Protein AF-A0A942SDI9-F1 (afdb_monomer_lite)

Foldseek 3Di:
DDDDDDDDPPPPPDDDCPQVPADLQQKWFFAADWKWFQDPVRVVQCVVCVVVVVVVSNVVCVVVVRMDGADGGFIWGFPDADPVQQWTWIDTHPDRGTTIIHVVRIDGDD

Sequence (110 aa):
MKRTFIATCFAVLFANTAFAACPAENVAVTKPGFFGALNPEIYGEMDDALRNNNKPKLTSLITEKMVVEIPAGKKVCVVQAAFSWYRKQIEVPGLQVPYWVRDAALTEVR

Structure (mmCIF, N/CA/C/O backbone):
data_AF-A0A942SDI9-F1
#
_entry.id   AF-A0A942SDI9-F1
#
loop_
_atom_site.group_PDB
_atom_site.id
_atom_site.type_symbol
_atom_site.label_atom_id
_atom_site.label_alt_id
_atom_site.label_comp_id
_atom_site.label_asym_id
_atom_site.label_entity_id
_atom_site.label_seq_id
_atom_site.pdbx_PDB_ins_code
_atom_site.Cartn_x
_atom_site.Cartn_y
_atom_site.Cartn_z
_atom_site.occupancy
_atom_site.B_iso_or_equiv
_atom_site.auth_seq_id
_atom_site.auth_comp_id
_atom_site.auth_asym_id
_atom_site.auth_atom_id
_atom_site.pdbx_PDB_model_num
ATOM 1 N N . MET A 1 1 ? -12.864 41.581 -48.412 1.00 45.91 1 MET A N 1
ATOM 2 C CA . MET A 1 1 ? -13.597 40.289 -48.357 1.00 45.91 1 MET A CA 1
ATOM 3 C C . MET A 1 1 ? -12.627 39.168 -47.995 1.00 45.91 1 MET A C 1
ATOM 5 O O . MET A 1 1 ? -11.468 39.301 -48.358 1.00 45.91 1 MET A O 1
ATOM 9 N N . LYS A 1 2 ? -13.138 38.089 -47.364 1.00 38.03 2 LYS A N 1
ATOM 10 C CA . LYS A 1 2 ? -12.454 36.954 -46.677 1.00 38.03 2 LYS A CA 1
ATOM 11 C C . LYS A 1 2 ? -12.039 37.327 -45.243 1.00 38.03 2 LYS A C 1
ATOM 13 O O . LYS A 1 2 ? -11.050 38.016 -45.073 1.00 38.03 2 LYS A O 1
ATOM 18 N N . ARG A 1 3 ? -12.842 37.159 -44.181 1.00 42.78 3 ARG A N 1
ATOM 19 C CA . ARG A 1 3 ? -13.586 36.003 -43.619 1.00 42.78 3 ARG A CA 1
ATOM 20 C C . ARG A 1 3 ? -12.713 34.772 -43.345 1.00 42.78 3 ARG A C 1
ATOM 22 O O . ARG A 1 3 ? -12.140 34.221 -44.281 1.00 42.78 3 ARG A O 1
ATOM 29 N N . THR A 1 4 ? -12.850 34.298 -42.094 1.00 45.94 4 THR A N 1
ATOM 30 C CA . THR A 1 4 ? -12.580 32.943 -41.554 1.00 45.94 4 THR A CA 1
ATOM 31 C C . THR A 1 4 ? -11.091 32.602 -41.334 1.00 45.94 4 THR A C 1
ATOM 33 O O . THR A 1 4 ? -10.273 32.952 -42.166 1.00 45.94 4 THR A O 1
ATOM 36 N N . PHE A 1 5 ? -10.628 31.975 -40.243 1.00 44.25 5 PHE A N 1
ATOM 37 C CA . PHE A 1 5 ? -11.246 31.048 -39.284 1.00 44.25 5 PHE A CA 1
ATOM 38 C C . PHE A 1 5 ? -10.710 31.254 -37.852 1.00 44.25 5 PHE A C 1
ATOM 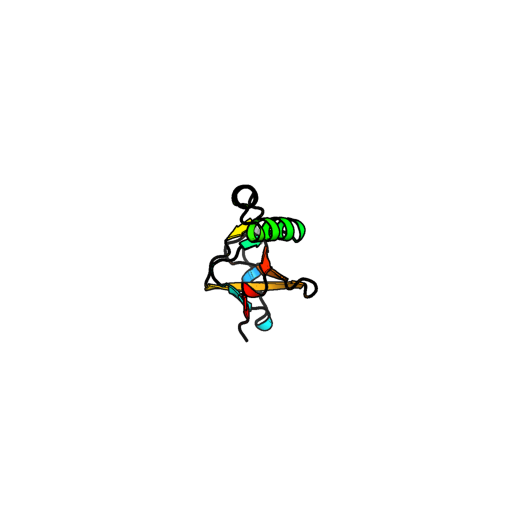40 O O . PHE A 1 5 ? -9.519 31.462 -37.641 1.00 44.25 5 PHE A O 1
ATOM 47 N N . ILE A 1 6 ? -11.614 31.121 -36.882 1.00 55.00 6 ILE A N 1
ATOM 48 C CA . ILE A 1 6 ? -11.334 30.825 -35.474 1.00 55.00 6 ILE A CA 1
ATOM 49 C C . ILE A 1 6 ? -10.765 29.402 -35.399 1.00 55.00 6 ILE A C 1
ATOM 51 O O . ILE A 1 6 ? -11.367 28.485 -35.955 1.00 55.00 6 ILE A O 1
ATOM 55 N N . ALA A 1 7 ? -9.661 29.209 -34.681 1.00 43.50 7 ALA A N 1
ATOM 56 C CA . ALA A 1 7 ? -9.232 27.892 -34.217 1.00 43.50 7 ALA A CA 1
ATOM 57 C C . ALA A 1 7 ? -8.842 27.991 -32.741 1.00 43.50 7 ALA A C 1
ATOM 59 O O . ALA A 1 7 ? -7.679 28.085 -32.359 1.00 43.50 7 ALA A O 1
ATOM 60 N N . THR A 1 8 ? -9.877 28.019 -31.909 1.00 52.88 8 THR A N 1
ATOM 61 C CA . THR A 1 8 ? -9.816 27.701 -30.489 1.00 52.88 8 THR A CA 1
ATOM 62 C C . THR A 1 8 ? -9.371 26.244 -30.359 1.00 52.88 8 THR A C 1
ATOM 64 O O . THR A 1 8 ? -10.159 25.339 -30.613 1.00 52.88 8 THR A O 1
ATOM 67 N N . CYS A 1 9 ? -8.130 25.992 -29.954 1.00 45.31 9 CYS A N 1
ATOM 68 C CA . CYS A 1 9 ? -7.741 24.687 -29.421 1.00 45.31 9 CYS A CA 1
ATOM 69 C C . CYS A 1 9 ? -7.529 24.828 -27.918 1.00 45.31 9 CYS A C 1
ATOM 71 O O . CYS A 1 9 ? -6.429 25.038 -27.417 1.00 45.31 9 CYS A O 1
ATOM 73 N N . PHE A 1 10 ? -8.653 24.735 -27.214 1.00 47.06 10 PHE A N 1
ATOM 74 C CA . PHE A 1 10 ? -8.732 24.485 -25.785 1.00 47.06 10 PHE A CA 1
ATOM 75 C C . PHE A 1 10 ? -8.270 23.035 -25.554 1.00 47.06 10 PHE A C 1
ATOM 77 O O . PHE A 1 10 ? -9.060 22.103 -25.669 1.00 47.06 10 PHE A O 1
ATOM 84 N N . ALA A 1 11 ? -6.979 22.818 -25.306 1.00 50.00 11 ALA A N 1
ATOM 85 C CA . ALA A 1 11 ? -6.458 21.511 -24.911 1.00 50.00 11 ALA A CA 1
ATOM 86 C C . ALA A 1 11 ? -6.274 21.481 -23.390 1.00 50.00 11 ALA A C 1
ATOM 88 O O . ALA A 1 11 ? -5.164 21.562 -22.873 1.00 50.00 11 ALA A O 1
ATOM 89 N N . VAL A 1 12 ? -7.387 21.379 -22.662 1.00 48.91 12 VAL A N 1
ATOM 90 C CA . VAL A 1 12 ? -7.368 20.955 -21.257 1.00 48.91 12 VAL A CA 1
ATOM 91 C C . VAL A 1 12 ? -7.369 19.426 -21.269 1.00 48.91 12 VAL A C 1
ATOM 93 O O . VAL A 1 12 ? -8.417 18.791 -21.225 1.00 48.91 12 VAL A O 1
ATOM 96 N N . LEU A 1 13 ? -6.183 18.830 -21.397 1.00 44.38 13 LEU A N 1
ATOM 97 C CA . LEU A 1 13 ? -5.960 17.399 -21.177 1.00 44.38 13 LEU A CA 1
ATOM 98 C C . LEU A 1 13 ? -5.537 17.196 -19.719 1.00 44.38 13 LEU A C 1
ATOM 100 O O . LEU A 1 13 ? -4.362 17.016 -19.420 1.00 44.38 13 LEU A O 1
ATOM 104 N N . PHE A 1 14 ? -6.500 17.242 -18.802 1.00 49.66 14 PHE A N 1
ATOM 105 C CA . PHE A 1 14 ? -6.305 16.776 -17.431 1.00 49.66 14 PHE A CA 1
ATOM 106 C C . PHE A 1 14 ? -7.250 15.609 -17.165 1.00 49.66 14 PHE A C 1
ATOM 108 O O . PHE A 1 14 ? -8.434 15.821 -16.924 1.00 49.66 14 PHE A O 1
ATOM 115 N N . ALA A 1 15 ? -6.711 14.390 -17.252 1.00 47.09 15 ALA A N 1
ATOM 116 C CA . ALA A 1 15 ? -6.978 13.247 -16.370 1.00 47.09 15 ALA A CA 1
ATOM 117 C C . ALA A 1 15 ? -6.411 11.965 -17.012 1.00 47.09 15 ALA A C 1
ATOM 119 O O . ALA A 1 15 ? -6.709 11.669 -18.165 1.00 47.09 15 ALA A O 1
ATOM 120 N N . ASN A 1 16 ? -5.656 11.185 -16.230 1.00 47.81 16 ASN A N 1
ATOM 121 C CA . ASN A 1 16 ? -5.223 9.796 -16.484 1.00 47.81 16 ASN A CA 1
ATOM 122 C C . ASN A 1 16 ? -3.879 9.532 -17.199 1.00 47.81 16 ASN A C 1
ATOM 124 O O . ASN A 1 16 ? -3.733 8.487 -17.828 1.00 47.81 16 ASN A O 1
ATOM 128 N N . THR A 1 17 ? -2.860 10.387 -17.063 1.00 47.62 17 THR A N 1
ATOM 129 C CA . THR A 1 17 ? -1.527 10.123 -17.660 1.00 47.62 17 THR A CA 1
ATOM 130 C C . THR A 1 17 ? -0.460 9.594 -16.703 1.00 47.62 17 THR A C 1
ATOM 132 O O . THR A 1 17 ? 0.607 9.212 -17.176 1.00 47.62 17 THR A O 1
ATOM 135 N N . ALA A 1 18 ? -0.711 9.514 -15.394 1.00 53.09 18 ALA A N 1
ATOM 136 C CA . ALA A 1 18 ? 0.364 9.241 -14.433 1.00 53.09 18 ALA A CA 1
ATOM 137 C C . ALA A 1 18 ? 1.045 7.868 -14.662 1.00 53.09 18 ALA A C 1
ATOM 139 O O . ALA A 1 18 ? 2.266 7.773 -14.759 1.00 53.09 18 ALA A O 1
ATOM 140 N N . PHE A 1 19 ? 0.262 6.821 -14.960 1.00 54.25 19 PHE A N 1
ATOM 141 C CA . PHE A 1 19 ? 0.819 5.494 -15.253 1.00 54.25 19 PHE A CA 1
ATOM 142 C C . PHE A 1 19 ? 1.563 5.401 -16.601 1.00 54.25 19 PHE A C 1
ATOM 144 O O . PHE A 1 19 ? 2.455 4.570 -16.756 1.00 54.25 19 PHE A O 1
ATOM 151 N N . ALA A 1 20 ? 1.221 6.242 -17.585 1.00 59.06 20 ALA A N 1
ATOM 152 C CA . ALA A 1 20 ? 1.809 6.183 -18.927 1.00 59.06 20 ALA A CA 1
ATOM 153 C C . ALA A 1 20 ? 3.266 6.685 -18.979 1.00 59.06 20 ALA A C 1
ATOM 155 O O . ALA A 1 20 ? 3.960 6.421 -19.956 1.00 59.06 20 ALA A O 1
ATOM 156 N N . ALA A 1 21 ? 3.727 7.384 -17.938 1.00 72.06 21 ALA A N 1
ATOM 157 C CA . ALA A 1 21 ? 5.068 7.961 -17.857 1.00 72.06 21 ALA A CA 1
ATOM 158 C C . ALA A 1 21 ? 6.008 7.215 -16.892 1.00 72.06 21 ALA A C 1
ATOM 160 O O . ALA A 1 21 ? 7.095 7.714 -16.610 1.00 72.06 21 ALA A O 1
ATOM 161 N N . CYS A 1 22 ? 5.616 6.047 -16.368 1.00 83.06 22 CYS A N 1
ATOM 162 C CA . CYS A 1 22 ? 6.435 5.338 -15.389 1.00 83.06 22 CYS A CA 1
ATOM 163 C C . CYS A 1 22 ? 7.743 4.808 -16.009 1.00 83.06 22 CYS A C 1
ATOM 165 O O . CYS A 1 22 ? 7.667 3.990 -16.933 1.00 83.06 22 CYS A O 1
ATOM 167 N N . PRO A 1 23 ? 8.929 5.208 -15.506 1.00 84.56 23 PRO A N 1
ATOM 168 C CA . PRO A 1 23 ? 10.198 4.616 -15.925 1.00 84.56 23 PRO A CA 1
ATOM 169 C C . PRO A 1 23 ? 10.191 3.103 -15.696 1.00 84.56 23 PRO A C 1
ATOM 171 O O . PRO A 1 23 ? 9.630 2.636 -14.701 1.00 84.56 23 PRO A O 1
ATOM 174 N N . ALA A 1 24 ? 10.796 2.330 -16.602 1.00 81.44 24 ALA A N 1
ATOM 175 C CA . ALA A 1 24 ? 10.750 0.866 -16.557 1.00 81.44 24 ALA A CA 1
ATOM 176 C C . ALA A 1 24 ? 11.299 0.310 -15.230 1.00 81.44 24 ALA A C 1
ATOM 178 O O . ALA A 1 24 ? 10.735 -0.629 -14.675 1.00 81.44 24 ALA A O 1
ATOM 179 N N . GLU A 1 25 ? 12.331 0.953 -14.683 1.00 84.25 25 GLU A N 1
ATOM 180 C CA . GLU A 1 25 ? 12.959 0.643 -13.397 1.00 84.25 25 GLU A CA 1
ATOM 181 C C . GLU A 1 25 ? 12.061 0.901 -12.174 1.00 84.25 25 GLU A C 1
ATOM 183 O O . GLU A 1 25 ? 12.324 0.378 -11.091 1.00 84.25 25 GLU A O 1
ATOM 188 N N . ASN A 1 26 ? 10.984 1.672 -12.343 1.00 88.94 26 ASN A N 1
ATOM 189 C CA . ASN A 1 26 ? 10.036 2.031 -11.289 1.00 88.94 26 ASN A CA 1
ATOM 190 C C . ASN A 1 26 ? 8.717 1.253 -11.393 1.00 88.94 26 ASN A C 1
ATOM 192 O O . ASN A 1 26 ? 7.785 1.505 -10.626 1.00 88.94 26 ASN A O 1
ATOM 196 N N . VAL A 1 27 ? 8.612 0.298 -12.318 1.00 91.19 27 VAL A N 1
ATOM 197 C CA . VAL A 1 27 ? 7.423 -0.544 -12.452 1.00 91.19 27 VAL A CA 1
ATOM 198 C C . VAL A 1 27 ? 7.472 -1.690 -11.442 1.00 91.19 27 VAL A C 1
ATOM 200 O O . VAL A 1 27 ? 8.429 -2.461 -11.362 1.00 91.19 27 VAL A O 1
ATOM 203 N N . ALA A 1 28 ? 6.383 -1.857 -10.696 1.00 93.25 28 ALA A N 1
ATOM 204 C CA . ALA A 1 28 ? 6.188 -2.990 -9.801 1.00 93.25 28 ALA A CA 1
ATOM 205 C C . ALA A 1 28 ? 4.827 -3.651 -10.031 1.00 93.25 28 ALA A C 1
ATOM 207 O O . ALA A 1 28 ? 3.927 -3.069 -10.632 1.00 93.25 28 ALA A O 1
ATOM 208 N N . VAL A 1 29 ? 4.664 -4.877 -9.541 1.00 93.50 29 VAL A N 1
ATOM 209 C CA . VAL A 1 29 ? 3.386 -5.594 -9.516 1.00 93.50 29 VAL A CA 1
ATOM 210 C C . VAL A 1 29 ? 2.922 -5.752 -8.076 1.00 93.50 29 VAL A C 1
ATOM 212 O O . VAL A 1 29 ? 3.689 -6.178 -7.214 1.00 93.50 29 VAL A O 1
ATOM 215 N N . THR A 1 30 ? 1.665 -5.422 -7.809 1.00 93.88 30 THR A N 1
ATOM 216 C CA . THR A 1 30 ? 1.064 -5.529 -6.476 1.00 93.88 30 THR A CA 1
ATOM 217 C C . THR A 1 30 ? 0.788 -6.979 -6.081 1.00 93.88 30 THR A C 1
ATOM 219 O O . THR A 1 30 ? 0.333 -7.799 -6.885 1.00 93.88 30 THR A O 1
ATOM 222 N N . LYS A 1 31 ? 1.024 -7.299 -4.808 1.00 94.19 31 LYS A N 1
ATOM 223 C CA . LYS A 1 31 ? 0.682 -8.579 -4.178 1.00 94.19 31 LYS A CA 1
ATOM 224 C C . LYS A 1 31 ? -0.675 -8.493 -3.465 1.00 94.19 31 LYS A C 1
ATOM 226 O O . LYS A 1 31 ? -1.076 -7.402 -3.063 1.00 94.19 31 LYS A O 1
ATOM 231 N N . PRO A 1 32 ? -1.384 -9.621 -3.293 1.00 93.06 32 PRO A N 1
ATOM 232 C CA . PRO A 1 32 ? -2.657 -9.644 -2.574 1.00 93.06 32 PRO A CA 1
ATOM 233 C C . PRO A 1 32 ? -2.492 -9.397 -1.070 1.00 93.06 32 PRO A C 1
ATOM 235 O O . PRO A 1 32 ? -1.443 -9.691 -0.500 1.00 93.06 32 PRO A O 1
ATOM 238 N N . GLY A 1 33 ? -3.565 -8.921 -0.431 1.00 91.50 33 GLY A N 1
ATOM 239 C CA . GLY A 1 33 ? -3.661 -8.811 1.029 1.00 91.50 33 GLY A CA 1
ATOM 240 C C . GLY A 1 33 ? -2.987 -7.578 1.631 1.00 91.50 33 GLY A C 1
ATOM 241 O O . GLY A 1 33 ? -2.671 -7.580 2.820 1.00 91.50 33 GLY A O 1
ATOM 242 N N . PHE A 1 34 ? -2.751 -6.537 0.830 1.00 92.88 34 PHE A N 1
ATOM 243 C CA . PHE A 1 34 ? -2.129 -5.301 1.290 1.00 92.88 34 PHE A CA 1
ATOM 244 C C . PHE A 1 34 ? -3.059 -4.102 1.151 1.00 92.88 34 PHE A C 1
ATOM 246 O O . PHE A 1 34 ? -3.834 -3.981 0.204 1.00 92.88 34 PHE A O 1
ATOM 253 N N . PHE A 1 35 ? -2.906 -3.185 2.098 1.00 94.50 35 PHE A N 1
ATOM 254 C CA . PHE A 1 35 ? -3.560 -1.890 2.103 1.00 94.50 35 PHE A CA 1
ATOM 255 C C . PHE A 1 35 ? -2.550 -0.792 1.772 1.00 94.50 35 PHE A C 1
ATOM 257 O O . PHE A 1 35 ? -1.355 -0.921 2.059 1.00 94.50 35 PHE A O 1
ATOM 264 N N . GLY A 1 36 ? -3.045 0.282 1.169 1.00 94.88 36 GLY A N 1
ATOM 265 C CA . GLY A 1 36 ? -2.312 1.516 0.950 1.00 94.88 36 GLY A CA 1
ATOM 266 C C . GLY A 1 36 ? -2.964 2.677 1.685 1.00 94.88 36 GLY A C 1
ATOM 267 O O . GLY A 1 36 ? -4.187 2.740 1.789 1.00 94.88 36 GLY A O 1
ATOM 268 N N . ALA A 1 37 ? -2.146 3.605 2.169 1.00 96.12 37 ALA A N 1
ATOM 269 C CA . ALA A 1 37 ? -2.575 4.788 2.911 1.00 96.12 37 ALA A CA 1
ATOM 270 C C . ALA A 1 37 ? -2.257 6.080 2.146 1.00 96.12 37 ALA A C 1
ATOM 272 O O . ALA A 1 37 ? -1.252 6.151 1.442 1.00 96.12 37 ALA A O 1
ATOM 273 N N . LEU A 1 38 ? -3.082 7.118 2.293 1.00 94.38 38 LEU A N 1
ATOM 274 C CA . LEU A 1 38 ? -2.898 8.387 1.571 1.00 94.38 38 LEU A CA 1
ATOM 275 C C . LEU A 1 38 ? -1.599 9.125 1.924 1.00 94.38 38 LEU A C 1
ATOM 277 O O . LEU A 1 38 ? -1.045 9.848 1.097 1.00 94.38 38 LEU A O 1
ATOM 281 N N . ASN A 1 39 ? -1.113 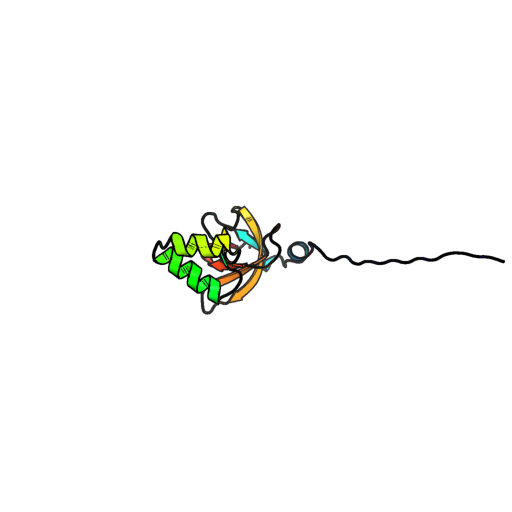8.975 3.154 1.00 92.56 39 ASN A N 1
ATOM 282 C CA . ASN A 1 39 ? 0.069 9.673 3.646 1.00 92.56 39 ASN A CA 1
ATOM 283 C C . ASN A 1 39 ? 0.769 8.857 4.760 1.00 92.56 39 ASN A C 1
ATOM 285 O O . ASN A 1 39 ? 0.221 7.844 5.208 1.00 92.56 39 ASN A O 1
ATOM 289 N N . PRO A 1 40 ? 1.970 9.270 5.209 1.00 90.19 40 PRO A N 1
ATOM 290 C CA . PRO A 1 40 ? 2.725 8.559 6.245 1.00 90.19 40 PRO A CA 1
ATOM 291 C C . PRO A 1 40 ? 2.034 8.448 7.611 1.00 90.19 40 PRO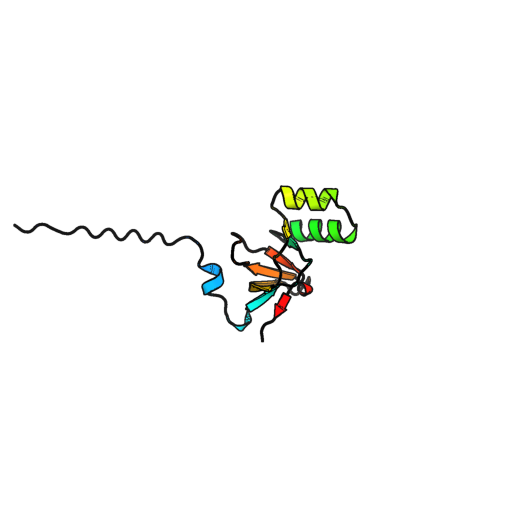 A C 1
ATOM 293 O O . PRO A 1 40 ? 2.185 7.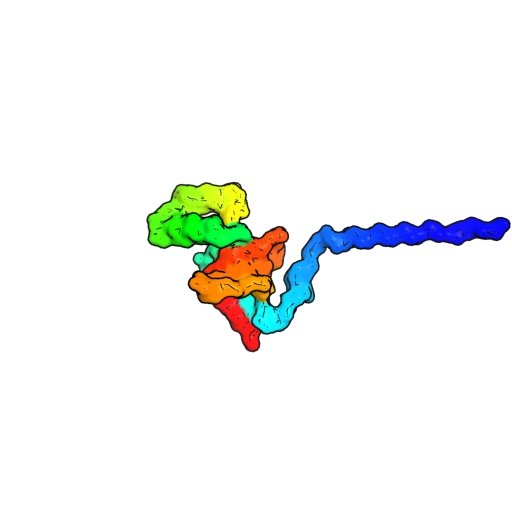429 8.280 1.00 90.19 40 PRO A O 1
ATOM 296 N N . GLU A 1 41 ? 1.276 9.464 8.023 1.00 92.81 41 GLU A N 1
ATOM 297 C CA . GLU A 1 41 ? 0.556 9.475 9.305 1.00 92.81 41 GLU A CA 1
ATOM 298 C C . GLU A 1 41 ? -0.556 8.419 9.307 1.00 92.81 41 GLU A C 1
ATOM 300 O O . GLU A 1 41 ? -0.572 7.523 10.151 1.00 92.81 41 GLU A O 1
ATOM 305 N N . ILE A 1 42 ? -1.397 8.430 8.269 1.00 95.81 42 ILE A N 1
ATOM 306 C CA . ILE A 1 42 ? -2.440 7.423 8.057 1.00 95.81 42 ILE A CA 1
ATOM 307 C C . ILE A 1 42 ? -1.839 6.030 7.878 1.00 95.81 42 ILE A C 1
ATOM 309 O O . ILE A 1 42 ? -2.416 5.048 8.343 1.00 95.81 42 ILE A O 1
ATOM 313 N N . TYR A 1 43 ? -0.673 5.919 7.231 1.00 94.62 43 TYR A N 1
ATOM 314 C CA . TYR A 1 43 ? 0.034 4.645 7.145 1.00 94.62 43 TYR A CA 1
ATOM 315 C C . TYR A 1 43 ? 0.342 4.105 8.547 1.00 94.62 43 TYR A C 1
ATOM 317 O O . TYR A 1 43 ? 0.119 2.921 8.799 1.00 94.62 43 TYR A O 1
ATOM 325 N N . GLY A 1 44 ? 0.836 4.955 9.453 1.00 94.12 44 GLY A N 1
ATOM 326 C CA . GLY A 1 44 ? 1.100 4.590 10.845 1.00 94.12 44 GLY A CA 1
ATOM 327 C C . GLY A 1 44 ? -0.154 4.078 11.550 1.00 94.12 44 GLY A C 1
ATOM 328 O O . GLY A 1 44 ? -0.143 2.977 12.096 1.00 94.12 44 GLY A O 1
ATOM 329 N N . GLU A 1 45 ? -1.261 4.817 11.456 1.00 96.50 45 GLU A N 1
ATOM 330 C CA . GLU A 1 45 ? -2.541 4.402 12.044 1.00 96.50 45 GLU A CA 1
ATOM 331 C C . GLU A 1 45 ? -3.066 3.079 11.469 1.00 96.50 45 GLU A C 1
ATOM 333 O O . GLU A 1 45 ? -3.575 2.230 12.203 1.00 96.50 45 GLU A O 1
ATOM 338 N N . MET A 1 46 ? -2.932 2.889 10.156 1.00 96.44 46 MET A N 1
ATOM 339 C CA . MET A 1 46 ? -3.318 1.667 9.457 1.00 96.44 46 MET A CA 1
ATOM 340 C C . MET A 1 46 ? -2.456 0.473 9.883 1.00 96.44 46 MET A C 1
ATOM 342 O O . MET A 1 46 ? -2.995 -0.593 10.177 1.00 96.44 46 MET A O 1
ATOM 346 N N . ASP A 1 47 ? -1.129 0.624 9.911 1.00 94.19 47 ASP A N 1
ATOM 347 C CA . ASP A 1 47 ? -0.197 -0.443 10.295 1.00 94.19 47 ASP A CA 1
ATOM 348 C C . ASP A 1 47 ? -0.410 -0.847 11.759 1.00 94.19 47 ASP A C 1
ATOM 350 O O . ASP A 1 47 ? -0.451 -2.038 12.069 1.00 94.19 47 ASP A O 1
ATOM 354 N N . ASP A 1 48 ? -0.659 0.125 12.639 1.00 96.00 48 ASP A N 1
ATOM 355 C CA . ASP A 1 48 ? -1.022 -0.115 14.034 1.00 96.00 48 ASP A CA 1
ATOM 356 C C . ASP A 1 48 ? -2.375 -0.823 14.165 1.00 96.00 48 ASP A C 1
ATOM 358 O O . ASP A 1 48 ? -2.507 -1.760 14.959 1.00 96.00 48 ASP A O 1
ATOM 362 N N . ALA A 1 49 ? -3.377 -0.436 13.370 1.00 96.94 49 ALA A N 1
ATOM 363 C CA . ALA A 1 49 ? -4.669 -1.114 13.355 1.00 96.94 49 ALA A CA 1
ATOM 364 C C . ALA A 1 49 ? -4.541 -2.573 12.884 1.00 96.94 49 ALA A C 1
ATOM 366 O O . ALA A 1 49 ? -5.118 -3.468 13.503 1.00 96.94 49 ALA A O 1
ATOM 367 N N . LEU A 1 50 ? -3.748 -2.831 11.840 1.00 94.62 50 LEU A N 1
ATOM 368 C CA . LEU A 1 50 ? -3.474 -4.178 11.331 1.00 94.62 50 LEU A CA 1
ATOM 369 C C . LEU A 1 50 ? -2.707 -5.025 12.355 1.00 94.62 50 LEU A C 1
ATOM 371 O O . LEU A 1 50 ? -3.108 -6.154 12.638 1.00 94.62 50 LEU A O 1
ATOM 375 N N . ARG A 1 51 ? -1.639 -4.479 12.952 1.00 95.06 51 ARG A N 1
ATOM 376 C CA . ARG A 1 51 ? -0.788 -5.180 13.930 1.00 95.06 51 ARG A CA 1
ATOM 377 C C . ARG A 1 51 ? -1.553 -5.569 15.193 1.00 95.06 51 ARG A C 1
ATOM 379 O O . ARG A 1 51 ? -1.332 -6.651 15.726 1.00 95.06 51 ARG A O 1
ATOM 386 N N . ASN A 1 52 ? -2.470 -4.713 15.639 1.00 97.19 52 ASN A N 1
ATOM 387 C CA . ASN A 1 52 ? -3.289 -4.945 16.828 1.00 97.19 52 ASN A CA 1
ATOM 388 C C . ASN A 1 52 ? -4.642 -5.613 16.520 1.00 97.19 52 ASN A C 1
ATOM 390 O O . ASN A 1 52 ? -5.475 -5.732 17.417 1.00 97.19 52 ASN A O 1
ATOM 394 N N . ASN A 1 53 ? -4.895 -6.021 15.267 1.00 96.31 53 ASN A N 1
ATOM 395 C CA . ASN A 1 53 ? -6.180 -6.572 14.813 1.00 96.31 53 ASN A CA 1
ATOM 396 C C . ASN A 1 53 ? -7.392 -5.681 15.186 1.00 96.31 53 ASN A C 1
ATOM 398 O O . ASN A 1 53 ? -8.490 -6.160 15.481 1.00 96.31 53 ASN A O 1
ATOM 402 N N . ASN A 1 54 ? -7.195 -4.360 15.182 1.00 97.81 54 ASN A N 1
ATOM 403 C CA . ASN A 1 54 ? -8.215 -3.369 15.503 1.00 97.81 54 ASN A CA 1
ATOM 404 C C . ASN A 1 54 ? -9.099 -3.108 14.275 1.00 97.81 54 ASN A C 1
ATOM 406 O O . ASN A 1 54 ? -8.960 -2.107 13.567 1.00 97.81 54 ASN A O 1
ATOM 410 N N . LYS A 1 55 ? -10.023 -4.042 14.024 1.00 96.00 55 LYS A N 1
ATOM 411 C CA . LYS A 1 55 ? -10.970 -3.965 12.902 1.00 96.00 55 LYS A CA 1
ATOM 412 C C . LYS A 1 55 ? -11.782 -2.662 12.884 1.00 96.00 55 LYS A C 1
ATOM 414 O O . LYS A 1 55 ? -11.864 -2.077 11.810 1.00 96.00 55 LYS A O 1
ATOM 419 N N . PRO A 1 56 ? -12.340 -2.159 14.009 1.00 97.81 56 PRO A N 1
ATOM 420 C CA . PRO A 1 56 ? -13.080 -0.895 14.001 1.00 97.81 56 PRO A CA 1
ATOM 421 C C . PRO A 1 56 ? -12.262 0.282 13.465 1.00 97.81 56 PRO A C 1
ATOM 423 O O . PRO A 1 56 ? -12.746 1.024 12.611 1.00 97.81 56 PRO A O 1
ATOM 426 N N . LYS A 1 57 ? -11.005 0.423 13.909 1.00 97.12 57 LYS A N 1
ATOM 427 C CA . LYS A 1 57 ? -10.130 1.507 13.447 1.00 97.12 57 LYS A CA 1
ATOM 428 C C . LYS A 1 57 ? -9.810 1.374 11.959 1.00 97.12 57 LYS A C 1
ATOM 430 O O . LYS A 1 57 ? -9.939 2.355 11.232 1.00 97.12 57 LYS A O 1
ATOM 435 N N . LEU A 1 58 ? -9.461 0.171 11.496 1.00 96.56 58 LEU A N 1
ATOM 436 C CA . LEU A 1 58 ? -9.186 -0.076 10.078 1.00 96.56 58 LEU A CA 1
ATOM 437 C C . LEU A 1 58 ? -10.410 0.233 9.199 1.00 96.56 58 LEU A C 1
ATOM 439 O O . LEU A 1 58 ? -10.278 0.904 8.179 1.00 96.56 58 LEU A O 1
ATOM 443 N N . THR A 1 59 ? -11.606 -0.194 9.614 1.00 96.88 59 THR A N 1
ATOM 444 C CA . THR A 1 59 ? -12.855 0.096 8.896 1.00 96.88 59 THR A CA 1
ATOM 445 C C . THR A 1 59 ? -13.151 1.596 8.838 1.00 96.88 59 THR A C 1
ATOM 447 O O . THR A 1 59 ? -13.595 2.071 7.793 1.00 96.88 59 THR A O 1
ATOM 450 N N . SER A 1 60 ? -12.881 2.353 9.911 1.00 97.81 60 SER A N 1
ATOM 451 C CA . SER A 1 60 ? -13.022 3.821 9.916 1.00 97.81 60 SER A CA 1
ATOM 452 C C . SER A 1 60 ? -12.135 4.455 8.847 1.00 97.81 60 SER A C 1
ATOM 454 O O . SER A 1 60 ? -12.634 5.155 7.971 1.00 97.81 60 SER A O 1
ATOM 456 N N . LEU A 1 61 ? -10.845 4.100 8.833 1.00 97.44 61 LEU A N 1
ATOM 457 C CA . LEU A 1 61 ? -9.875 4.626 7.868 1.00 97.44 61 LEU A CA 1
ATOM 458 C C . LEU A 1 61 ? -10.259 4.313 6.411 1.00 97.44 61 LEU A C 1
ATOM 460 O O . LEU A 1 61 ? -10.077 5.150 5.526 1.00 97.44 61 LEU A O 1
ATOM 464 N N . ILE A 1 62 ? -10.811 3.122 6.154 1.00 95.75 62 ILE A N 1
ATOM 465 C CA . ILE A 1 62 ? -11.308 2.734 4.824 1.00 95.75 62 ILE A CA 1
ATOM 466 C C . ILE A 1 62 ? -12.562 3.535 4.452 1.00 95.75 62 ILE A C 1
ATOM 468 O O . ILE A 1 62 ? -12.672 4.0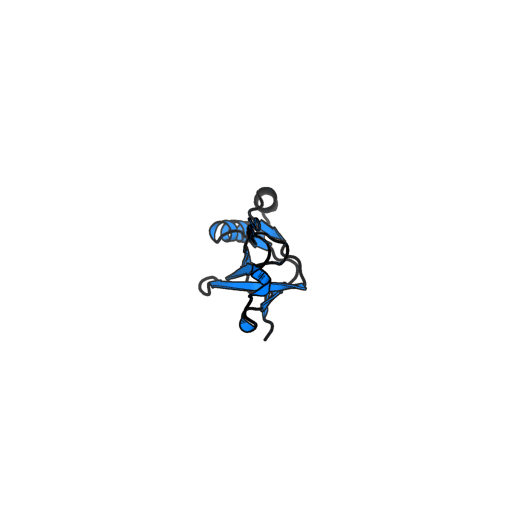36 3.334 1.00 95.75 62 ILE A O 1
ATOM 472 N N . THR A 1 63 ? -13.502 3.692 5.386 1.00 96.81 63 THR A N 1
ATOM 473 C CA . THR A 1 63 ? -14.759 4.434 5.169 1.00 96.81 63 THR A CA 1
ATOM 474 C C . THR A 1 63 ? -14.491 5.910 4.881 1.00 96.81 63 THR A C 1
ATOM 476 O O . THR A 1 63 ? -15.106 6.500 3.993 1.00 96.81 63 THR A O 1
ATOM 479 N N . GLU A 1 64 ? -13.512 6.486 5.573 1.00 96.31 64 GLU A N 1
ATOM 480 C CA . GLU A 1 64 ? -13.024 7.851 5.370 1.00 96.31 64 GLU A CA 1
ATOM 481 C C . GLU A 1 64 ? -12.161 7.998 4.103 1.00 96.31 64 GLU A C 1
ATOM 483 O O . GLU A 1 64 ? -11.698 9.094 3.792 1.00 96.31 64 GLU A O 1
ATOM 488 N N . LYS A 1 65 ? -11.966 6.912 3.338 1.00 94.44 65 LYS A N 1
ATOM 489 C CA . LYS A 1 65 ? -11.160 6.850 2.105 1.00 94.44 65 LYS A CA 1
ATOM 490 C C . LYS A 1 65 ? -9.686 7.207 2.310 1.00 94.44 65 LYS A C 1
ATOM 492 O O . LYS A 1 65 ? -8.988 7.531 1.350 1.00 94.44 65 LYS A O 1
ATOM 497 N N . MET A 1 66 ? -9.205 7.124 3.548 1.00 95.62 66 MET A N 1
ATOM 498 C CA . MET A 1 66 ? -7.807 7.360 3.906 1.00 95.62 66 MET A CA 1
ATOM 499 C C . MET A 1 66 ? -6.932 6.133 3.637 1.00 95.62 66 MET A C 1
ATOM 501 O O . MET A 1 66 ? -5.738 6.253 3.354 1.00 95.62 66 MET A O 1
ATOM 505 N N . VAL A 1 67 ? -7.542 4.951 3.699 1.00 95.88 67 VAL A N 1
ATOM 506 C CA . VAL A 1 67 ? -6.924 3.661 3.402 1.00 95.88 67 VAL A CA 1
ATOM 507 C C . VAL A 1 67 ? -7.713 2.963 2.304 1.00 95.88 67 VAL A C 1
ATOM 509 O O . VAL A 1 67 ? -8.939 3.050 2.252 1.00 95.88 67 VAL A O 1
ATOM 512 N N . VAL A 1 68 ? -7.015 2.248 1.430 1.00 95.12 68 VAL A N 1
ATOM 513 C CA . VAL A 1 68 ? -7.623 1.452 0.364 1.00 95.12 68 VAL A CA 1
ATOM 514 C C . VAL A 1 68 ? -6.962 0.084 0.287 1.00 95.12 68 VAL A C 1
ATOM 516 O O . VAL A 1 68 ? -5.758 -0.051 0.504 1.00 95.12 68 VAL A O 1
ATOM 519 N N . GLU A 1 69 ? -7.741 -0.944 -0.030 1.00 93.81 69 GLU A N 1
ATOM 520 C CA . GLU A 1 69 ? -7.176 -2.236 -0.406 1.00 93.81 69 GLU A CA 1
ATOM 521 C C . GLU A 1 69 ? -6.544 -2.126 -1.797 1.00 93.81 69 GLU A C 1
ATOM 523 O O . GLU A 1 69 ? -7.164 -1.636 -2.743 1.00 93.81 69 GLU A O 1
ATOM 528 N N . ILE A 1 70 ? -5.294 -2.566 -1.927 1.00 93.56 70 ILE A N 1
ATOM 529 C CA . ILE A 1 70 ? -4.562 -2.478 -3.186 1.00 93.56 70 ILE A CA 1
ATOM 530 C C . ILE A 1 70 ? -4.882 -3.719 -4.024 1.00 93.56 70 ILE A C 1
ATOM 532 O O . ILE A 1 70 ? -4.561 -4.834 -3.602 1.00 93.56 70 ILE A O 1
ATOM 536 N N . PRO A 1 71 ? -5.475 -3.571 -5.226 1.00 91.12 71 PRO A N 1
ATOM 537 C CA . PRO A 1 71 ? -5.816 -4.718 -6.054 1.00 91.12 71 PRO A CA 1
ATOM 538 C C . PRO A 1 71 ? -4.559 -5.497 -6.439 1.00 91.12 71 PRO A C 1
ATOM 540 O O . PRO A 1 71 ? -3.587 -4.904 -6.908 1.00 91.12 71 PRO A O 1
ATOM 543 N N . ALA A 1 72 ? -4.586 -6.818 -6.281 1.00 93.50 72 ALA A N 1
ATOM 544 C CA . ALA A 1 72 ? -3.466 -7.694 -6.615 1.00 93.50 72 ALA A CA 1
ATOM 545 C C . ALA A 1 72 ? -3.229 -7.801 -8.132 1.00 93.50 72 ALA A C 1
ATOM 547 O O . ALA A 1 72 ? -4.155 -7.667 -8.936 1.00 93.50 72 ALA A O 1
ATOM 548 N N . GLY A 1 73 ? -1.988 -8.094 -8.528 1.00 91.88 73 GLY A N 1
ATOM 549 C CA . GLY A 1 73 ? -1.621 -8.352 -9.923 1.00 91.88 73 GLY A CA 1
ATOM 550 C C . GLY A 1 73 ? -1.671 -7.117 -10.825 1.00 91.88 73 GLY A C 1
ATOM 551 O O . GLY A 1 73 ? -1.619 -7.243 -12.049 1.00 91.88 73 GLY A O 1
ATOM 552 N N . LYS A 1 74 ? -1.781 -5.915 -10.251 1.00 90.75 74 LYS A N 1
ATOM 553 C CA . LYS A 1 74 ? -1.746 -4.665 -11.006 1.00 90.75 74 LYS A CA 1
ATOM 554 C C . LYS A 1 74 ? -0.310 -4.204 -11.151 1.00 90.75 74 LYS A C 1
ATOM 556 O O . LYS A 1 74 ? 0.434 -4.157 -10.175 1.00 90.75 74 LYS A O 1
ATOM 561 N N . LYS A 1 75 ? 0.063 -3.835 -12.377 1.00 91.31 75 LYS A N 1
ATOM 562 C CA . LYS A 1 75 ? 1.271 -3.045 -12.597 1.00 91.31 75 LYS A CA 1
ATOM 563 C C . LYS A 1 75 ? 1.022 -1.649 -12.030 1.00 91.31 75 LYS A C 1
ATOM 565 O O . LYS A 1 75 ? -0.007 -1.047 -12.331 1.00 91.31 75 LYS A O 1
ATOM 570 N N . VAL A 1 76 ? 1.937 -1.178 -11.200 1.00 91.50 76 VAL A N 1
ATOM 571 C CA . VAL A 1 76 ? 1.893 0.114 -10.509 1.00 91.50 76 VAL A CA 1
ATOM 572 C C . VAL A 1 76 ? 3.212 0.839 -10.721 1.00 91.50 76 VAL A C 1
ATOM 574 O O . VAL A 1 76 ? 4.238 0.196 -10.958 1.00 91.50 76 VAL A O 1
ATOM 577 N N . CYS A 1 77 ? 3.174 2.166 -10.652 1.00 91.62 77 CYS A N 1
ATOM 578 C CA . CYS A 1 77 ? 4.386 2.969 -10.704 1.00 91.62 77 CYS A CA 1
ATOM 579 C C . CYS A 1 77 ? 4.853 3.303 -9.293 1.00 91.62 77 CYS A C 1
ATOM 581 O O . CYS A 1 77 ? 4.061 3.801 -8.497 1.00 91.62 77 CYS A O 1
ATOM 583 N N . VAL A 1 78 ? 6.119 3.048 -8.978 1.00 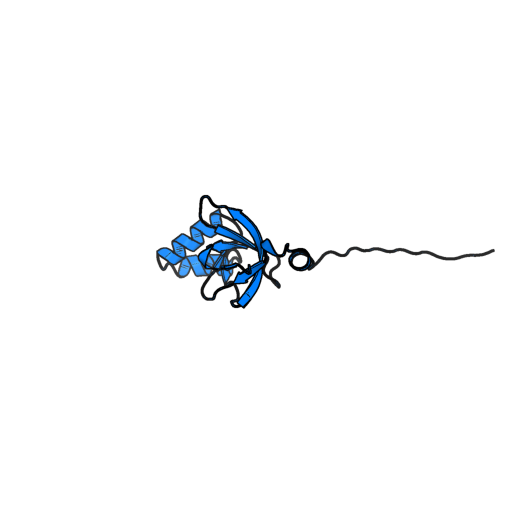91.38 78 VAL A N 1
ATOM 584 C CA . VAL A 1 78 ? 6.752 3.512 -7.743 1.00 91.38 78 VAL A CA 1
ATOM 585 C C . VAL A 1 78 ? 7.203 4.954 -7.957 1.00 91.38 78 VAL A C 1
ATOM 587 O O . VAL A 1 78 ? 8.130 5.215 -8.715 1.00 91.38 78 VAL A O 1
ATOM 590 N N . VAL A 1 79 ? 6.536 5.893 -7.288 1.00 89.25 79 VAL A N 1
ATOM 591 C CA . VAL A 1 79 ? 6.803 7.336 -7.429 1.00 89.25 79 VAL A CA 1
ATOM 592 C C . VAL A 1 79 ? 7.858 7.796 -6.433 1.00 89.25 79 VAL A C 1
ATOM 594 O O . VAL A 1 79 ? 8.705 8.632 -6.737 1.00 89.25 79 VAL A O 1
ATOM 597 N N . GLN A 1 80 ? 7.818 7.229 -5.229 1.00 83.69 80 GLN A N 1
ATOM 598 C CA . GLN A 1 80 ? 8.748 7.558 -4.163 1.00 83.69 80 GLN A CA 1
ATOM 599 C C . GLN A 1 80 ? 9.107 6.299 -3.384 1.00 83.69 80 GLN A C 1
ATOM 601 O O . GLN A 1 80 ? 8.243 5.492 -3.042 1.00 83.69 80 GLN A O 1
ATOM 606 N N . ALA A 1 81 ? 10.387 6.154 -3.063 1.00 79.81 81 ALA A N 1
ATOM 607 C CA . ALA A 1 81 ? 10.862 5.172 -2.105 1.00 79.81 81 ALA A CA 1
ATOM 608 C C . ALA A 1 81 ? 11.357 5.911 -0.868 1.00 79.81 81 ALA A C 1
ATOM 610 O O . ALA A 1 81 ? 12.169 6.833 -0.963 1.00 79.81 81 ALA A O 1
ATOM 611 N N . ALA A 1 82 ? 10.868 5.509 0.296 1.00 79.25 82 ALA A N 1
ATOM 612 C CA . ALA A 1 82 ? 11.307 6.070 1.553 1.00 79.25 82 ALA A CA 1
ATOM 613 C C . ALA A 1 82 ? 11.940 4.955 2.390 1.00 79.25 82 ALA A C 1
ATOM 615 O O . ALA A 1 82 ? 11.313 4.255 3.188 1.00 79.25 82 ALA A O 1
ATOM 616 N N . PHE A 1 83 ? 13.236 4.778 2.137 1.00 65.00 83 PHE A N 1
ATOM 617 C CA . PHE A 1 83 ? 14.031 3.649 2.616 1.00 65.00 83 PHE A CA 1
ATOM 618 C C . PHE A 1 83 ? 14.165 3.586 4.141 1.00 65.00 83 PHE A C 1
ATOM 620 O O . PHE A 1 83 ? 14.336 2.500 4.684 1.00 65.00 83 PHE A O 1
ATOM 627 N N . SER A 1 84 ? 14.026 4.711 4.851 1.00 66.19 84 SER A N 1
ATOM 628 C CA . SER A 1 84 ? 14.136 4.762 6.318 1.00 66.19 84 SER A CA 1
ATOM 629 C C . SER A 1 84 ? 13.043 3.980 7.061 1.00 66.19 84 SER A C 1
ATOM 631 O O . SER A 1 84 ? 13.203 3.689 8.242 1.00 66.19 84 SER A O 1
ATOM 633 N N . TRP A 1 85 ? 11.951 3.613 6.387 1.00 74.50 85 TRP A N 1
ATOM 634 C CA . TRP A 1 85 ? 10.799 2.921 6.972 1.00 74.50 85 TRP A CA 1
ATOM 635 C C . TRP A 1 85 ? 10.279 1.777 6.085 1.00 74.50 85 TRP A C 1
ATOM 637 O O . TRP A 1 85 ? 9.228 1.201 6.371 1.00 74.50 85 TRP A O 1
ATOM 647 N N . TYR A 1 86 ? 11.045 1.386 5.053 1.00 79.31 86 TYR A N 1
ATOM 648 C CA . TYR A 1 86 ? 10.714 0.300 4.116 1.00 79.31 86 TYR A CA 1
ATOM 649 C C . TYR A 1 86 ? 9.315 0.454 3.503 1.00 79.31 86 TYR A C 1
ATOM 651 O O . TYR A 1 86 ? 8.486 -0.471 3.564 1.00 79.31 86 TYR A O 1
ATOM 659 N N . ARG A 1 87 ? 9.015 1.667 3.020 1.00 87.19 87 ARG A N 1
ATOM 660 C CA . ARG A 1 87 ? 7.752 2.014 2.362 1.00 87.19 87 ARG A CA 1
ATOM 661 C C . ARG A 1 87 ? 7.997 2.638 0.998 1.00 87.19 87 ARG A C 1
ATOM 663 O O . ARG A 1 87 ? 8.960 3.382 0.789 1.00 87.19 87 ARG A O 1
ATOM 670 N N . LYS A 1 88 ? 7.038 2.408 0.107 1.00 91.88 88 LYS A N 1
ATOM 671 C CA . LYS A 1 88 ? 6.989 2.994 -1.229 1.00 91.88 88 LYS A CA 1
ATOM 672 C C . LYS A 1 88 ? 5.652 3.679 -1.437 1.00 91.88 88 LYS A C 1
ATOM 674 O O . LYS A 1 88 ? 4.616 3.160 -1.029 1.00 91.88 88 LYS A O 1
ATOM 679 N N . GLN A 1 89 ? 5.682 4.830 -2.089 1.00 93.38 89 GLN A N 1
ATOM 680 C CA . GLN A 1 89 ? 4.494 5.477 -2.611 1.00 93.38 89 GLN A CA 1
ATOM 681 C C . GLN A 1 89 ? 4.270 4.990 -4.040 1.00 93.38 89 GLN A C 1
ATOM 683 O O . GLN A 1 89 ? 5.181 5.058 -4.871 1.00 93.38 89 GLN A O 1
ATOM 688 N N . ILE A 1 90 ? 3.072 4.483 -4.315 1.00 92.62 90 ILE A N 1
ATOM 689 C CA . ILE A 1 90 ? 2.709 3.917 -5.610 1.00 92.62 90 ILE A CA 1
ATOM 690 C C . ILE A 1 90 ? 1.516 4.624 -6.231 1.00 92.62 90 ILE A C 1
ATOM 692 O O . ILE A 1 90 ? 0.562 4.982 -5.544 1.00 92.62 90 ILE A O 1
ATOM 696 N N . GLU A 1 91 ? 1.532 4.737 -7.549 1.00 91.94 91 GLU A N 1
ATOM 697 C CA . GLU A 1 91 ? 0.359 5.065 -8.348 1.00 91.94 91 GLU A CA 1
ATOM 698 C C . GLU A 1 91 ? -0.291 3.789 -8.862 1.00 91.94 91 GLU A C 1
ATOM 700 O O . GLU A 1 91 ? 0.333 2.976 -9.555 1.00 91.94 91 GLU A O 1
ATOM 705 N N . VAL A 1 92 ? -1.568 3.623 -8.529 1.00 88.25 92 VAL A N 1
ATOM 706 C CA . VAL A 1 92 ? -2.357 2.463 -8.933 1.00 88.25 92 VAL A CA 1
ATOM 707 C C . VAL A 1 92 ? -3.302 2.871 -10.060 1.00 88.25 92 VAL A C 1
ATOM 709 O O . VAL A 1 92 ? -4.118 3.773 -9.860 1.00 88.25 92 VAL A O 1
ATOM 712 N N . PRO A 1 93 ? -3.262 2.209 -11.231 1.00 85.50 93 PRO A N 1
ATOM 713 C CA . PRO A 1 93 ? -4.216 2.474 -12.301 1.00 85.50 93 PRO A CA 1
ATOM 714 C C . PRO A 1 93 ? -5.665 2.341 -11.818 1.00 85.50 93 PRO A C 1
ATOM 716 O O . PRO A 1 93 ? -6.060 1.301 -11.289 1.00 85.50 93 PRO A O 1
ATOM 719 N N . GLY A 1 94 ? -6.459 3.392 -12.029 1.00 83.38 94 GLY A N 1
ATOM 720 C CA . GLY A 1 94 ? -7.854 3.464 -11.583 1.00 83.38 94 GLY A CA 1
ATOM 721 C C . GLY A 1 94 ? -8.054 4.100 -10.205 1.00 83.38 94 GLY A C 1
ATOM 722 O O . GLY A 1 94 ? -9.196 4.372 -9.842 1.00 83.38 94 GLY A O 1
ATOM 723 N N . LEU A 1 95 ? -6.979 4.392 -9.465 1.00 84.31 95 LEU A N 1
ATOM 724 C CA . LEU A 1 95 ? -7.028 5.245 -8.280 1.00 84.31 95 LEU A CA 1
ATOM 725 C C . LEU A 1 95 ? -6.549 6.659 -8.627 1.00 84.31 95 LEU A C 1
ATOM 727 O O . LEU A 1 95 ? -5.705 6.849 -9.498 1.00 84.31 95 LEU A O 1
ATOM 731 N N . GLN A 1 96 ? -7.129 7.661 -7.965 1.00 81.19 96 GLN A N 1
ATOM 732 C CA . GLN A 1 96 ? -6.911 9.073 -8.309 1.00 81.19 96 GLN A CA 1
ATOM 733 C C . GLN A 1 96 ? -5.636 9.662 -7.700 1.00 81.19 96 GLN A C 1
ATOM 735 O O . GLN A 1 96 ? -5.165 10.698 -8.159 1.00 81.19 96 GLN A O 1
ATOM 740 N N . VAL A 1 97 ? -5.103 9.030 -6.655 1.00 88.56 97 VAL A N 1
ATOM 741 C CA . VAL A 1 97 ? -3.983 9.546 -5.865 1.00 88.56 97 VAL A CA 1
ATOM 742 C C . VAL A 1 97 ? -2.967 8.439 -5.583 1.00 88.56 97 VAL A C 1
ATOM 744 O O . VAL A 1 97 ? -3.341 7.262 -5.579 1.00 88.56 97 VAL A O 1
ATOM 747 N N . PRO A 1 98 ? -1.692 8.785 -5.342 1.00 91.50 98 PRO A N 1
ATOM 748 C CA . PRO A 1 98 ? -0.698 7.815 -4.914 1.00 91.50 98 PRO A CA 1
ATOM 749 C C . PRO A 1 98 ? -0.938 7.344 -3.474 1.00 91.50 98 PRO A C 1
ATOM 751 O O . PRO A 1 98 ? -1.377 8.116 -2.622 1.00 91.50 98 PRO A O 1
ATOM 754 N N . TYR A 1 99 ? -0.580 6.095 -3.183 1.00 93.94 99 TYR A N 1
ATOM 755 C CA . TYR A 1 99 ? -0.732 5.480 -1.864 1.00 93.94 99 TYR A CA 1
ATOM 756 C C . TYR A 1 99 ? 0.594 4.942 -1.341 1.00 93.94 99 TYR A C 1
ATOM 758 O O . TYR A 1 99 ? 1.371 4.338 -2.075 1.00 93.94 99 TYR A O 1
ATOM 766 N N . TRP A 1 100 ? 0.829 5.113 -0.047 1.00 94.56 100 TRP A N 1
ATOM 767 C CA . TRP A 1 100 ? 1.932 4.501 0.677 1.00 94.56 100 TRP A CA 1
ATOM 768 C C . TRP A 1 100 ? 1.618 3.048 0.994 1.00 94.56 100 TRP A C 1
ATOM 770 O O . TRP A 1 100 ? 0.615 2.748 1.639 1.00 94.56 100 TRP A O 1
ATOM 780 N N . VAL A 1 101 ? 2.503 2.153 0.571 1.00 93.94 101 VAL A N 1
ATOM 781 C CA . VAL A 1 101 ? 2.416 0.713 0.802 1.00 93.94 101 VAL A CA 1
ATOM 782 C C . VAL A 1 101 ? 3.700 0.192 1.435 1.00 93.94 101 VAL A C 1
ATOM 784 O O . VAL A 1 101 ? 4.769 0.804 1.360 1.00 93.94 101 VAL A O 1
ATOM 787 N N . ARG A 1 102 ? 3.602 -0.985 2.054 1.00 92.00 102 ARG A N 1
ATOM 788 C CA . ARG A 1 102 ? 4.771 -1.749 2.494 1.00 92.00 102 ARG A CA 1
ATOM 789 C C . ARG A 1 102 ? 5.566 -2.228 1.281 1.00 92.00 102 ARG A C 1
ATOM 791 O O . ARG A 1 102 ? 4.962 -2.695 0.324 1.00 92.00 102 ARG A O 1
ATOM 798 N N . ASP A 1 103 ? 6.895 -2.244 1.356 1.00 90.06 103 ASP A N 1
ATOM 799 C CA . ASP A 1 103 ? 7.734 -2.787 0.270 1.00 90.06 103 ASP A CA 1
ATOM 800 C C . ASP A 1 103 ? 7.352 -4.227 -0.104 1.00 90.06 103 ASP A C 1
ATOM 802 O O . ASP A 1 103 ? 7.307 -4.593 -1.277 1.00 90.06 103 ASP A O 1
ATOM 806 N N . ALA A 1 104 ? 6.984 -5.032 0.898 1.00 90.25 104 ALA A N 1
ATOM 807 C CA . ALA A 1 104 ? 6.523 -6.405 0.714 1.00 90.25 104 ALA A CA 1
ATOM 808 C C . ALA A 1 104 ? 5.250 -6.525 -0.143 1.00 90.25 104 ALA A C 1
ATOM 810 O O . ALA A 1 104 ? 5.029 -7.595 -0.714 1.00 90.25 104 ALA A O 1
ATOM 811 N N . ALA A 1 105 ? 4.457 -5.452 -0.262 1.00 91.75 105 ALA A N 1
ATOM 812 C CA . ALA A 1 105 ? 3.262 -5.391 -1.102 1.00 91.75 105 ALA A CA 1
ATOM 813 C C . ALA A 1 105 ? 3.584 -5.407 -2.600 1.00 91.75 105 ALA A C 1
ATOM 815 O O . ALA A 1 105 ? 2.673 -5.527 -3.415 1.00 91.75 105 ALA A O 1
ATOM 816 N N . LEU A 1 106 ? 4.859 -5.280 -2.971 1.00 92.56 106 LEU A N 1
ATOM 817 C CA . LEU A 1 106 ? 5.302 -5.128 -4.345 1.00 92.56 106 LEU A CA 1
ATOM 818 C C . LEU A 1 106 ? 6.252 -6.258 -4.758 1.00 92.56 106 LEU A C 1
ATOM 820 O O . LEU A 1 106 ? 7.014 -6.809 -3.957 1.00 92.56 106 LEU A O 1
ATOM 824 N N . THR A 1 107 ? 6.203 -6.591 -6.041 1.00 92.06 107 THR A N 1
ATOM 825 C CA . THR A 1 107 ? 7.211 -7.367 -6.763 1.00 92.06 107 THR A CA 1
ATOM 826 C C . THR A 1 107 ? 7.815 -6.445 -7.813 1.00 92.06 107 THR A C 1
ATOM 828 O O . THR A 1 107 ? 7.104 -6.009 -8.716 1.00 92.06 107 THR A O 1
ATOM 831 N N . GLU A 1 108 ? 9.098 -6.112 -7.685 1.00 81.56 108 GLU A N 1
ATOM 832 C CA . GLU A 1 108 ? 9.805 -5.316 -8.696 1.00 81.56 108 GLU A CA 1
ATOM 833 C C . GLU A 1 108 ? 9.894 -6.104 -10.005 1.00 81.56 108 GLU A C 1
ATOM 835 O O . GLU A 1 108 ? 10.206 -7.297 -9.994 1.00 81.56 108 GLU A O 1
ATOM 840 N N . VAL A 1 109 ? 9.610 -5.441 -11.124 1.00 76.50 109 VAL A N 1
ATOM 841 C CA . VAL A 1 109 ? 9.815 -6.012 -12.455 1.00 76.50 109 VAL A CA 1
ATOM 842 C C . VAL A 1 109 ? 11.191 -5.535 -12.911 1.00 76.50 109 VAL A C 1
ATOM 844 O O . VAL A 1 109 ? 11.336 -4.381 -13.294 1.00 76.50 109 VAL A O 1
ATOM 847 N N . ARG A 1 110 ? 12.207 -6.390 -12.770 1.00 61.09 110 ARG A N 1
ATOM 848 C CA . ARG A 1 110 ? 13.565 -6.144 -13.281 1.00 61.09 110 ARG A CA 1
ATOM 849 C C . ARG A 1 110 ? 13.761 -6.809 -14.632 1.00 61.09 110 ARG A C 1
ATOM 851 O O . ARG A 1 110 ? 13.164 -7.893 -14.825 1.00 61.09 110 ARG A O 1
#

Secondary structure (DSSP, 8-state):
--------------SS-GGGG--GGGEEEEPTT-EEESSHHHHHHHHHHHHTT-HHHHHHHHHTTSEEEPPTT-EEEEEEEEGGGTEEEEE-TT-SS-EEEEGGGEEE--

pLDDT: mean 82.71, std 17.75, range [38.03, 97.81]

Radius of gyration: 19.05 Å; chains: 1; bounding box: 29×50×65 Å